Protein AF-A0A938QZR0-F1 (afdb_monomer)

Nearest PDB structures (foldseek):
  3hug-assembly6_F  TM=7.741E-01  e=1.069E-01  Mycobacterium tuberculosis H37Rv

Solvent-accessible surface area (backbone atoms only — not comparable to full-atom values): 10790 Å² total; per-residue (Å²): 113,70,68,62,52,54,53,47,63,74,46,40,64,44,52,76,72,62,75,48,56,73,71,55,47,56,54,48,53,56,45,43,76,75,30,70,68,63,37,53,54,48,53,55,51,49,53,52,51,52,57,58,68,69,48,87,74,83,80,78,56,72,68,54,56,56,51,50,55,52,53,51,52,53,52,52,60,67,67,51,76,76,81,74,82,80,66,77,80,75,71,63,67,60,68,82,69,44,50,68,56,50,52,52,50,49,54,52,47,60,64,65,60,76,55,77,86,71,86,66,81,60,52,66,56,56,51,50,55,49,48,68,65,49,69,46,60,84,76,66,74,68,89,75,93,77,74,78,87,70,64,62,61,67,65,56,67,77,44,52,74,69,57,48,53,54,52,54,62,63,67,76,106

Mean predicted aligned error: 18.63 Å

Secondary structure (DSSP, 8-state):
-HHHHHHHHHHHHHHHTT-S-HHHHHHHHHHHHH-HHHHHHHHHHHHHHHHHHTSPPPPPPHHHHHHHHHHHHHHHHHHSPPPP---GGG---THHHHHHHHHHHHHHHHHHT-------TTHHHHHHHHHHHHTTTTTT---SS------HHHHHHTS-HHHHHHHHHHHT-

Structure (mmCIF, N/CA/C/O backbone):
data_AF-A0A938QZR0-F1
#
_entry.id   AF-A0A938QZR0-F1
#
loop_
_atom_site.group_PDB
_atom_site.id
_atom_site.type_symbol
_atom_site.label_atom_id
_atom_site.label_alt_id
_atom_site.label_comp_id
_atom_site.label_asym_id
_atom_site.label_entity_id
_atom_site.label_seq_id
_atom_site.pdbx_PDB_ins_code
_atom_site.Cartn_x
_atom_site.Cartn_y
_atom_site.Cartn_z
_atom_site.occupancy
_atom_site.B_iso_or_equiv
_atom_site.auth_seq_id
_atom_site.auth_comp_id
_atom_site.auth_asym_id
_atom_site.auth_atom_id
_atom_site.pdbx_PDB_model_num
ATOM 1 N N . MET A 1 1 ? -19.306 -0.775 15.656 1.00 57.06 1 MET A N 1
ATOM 2 C CA . MET A 1 1 ? -18.808 0.593 15.362 1.00 57.06 1 MET A CA 1
ATOM 3 C C . MET A 1 1 ? -18.617 0.704 13.856 1.00 57.06 1 MET A C 1
ATOM 5 O O . MET A 1 1 ? -17.588 0.257 13.375 1.00 57.06 1 MET A O 1
ATOM 9 N N . LYS A 1 2 ? -19.605 1.230 13.120 1.00 72.94 2 LYS A N 1
ATOM 10 C CA . LYS A 1 2 ? -19.642 1.150 11.647 1.00 72.94 2 LYS A CA 1
ATOM 11 C C . LYS A 1 2 ? -18.469 1.865 10.957 1.00 72.94 2 LYS A C 1
ATOM 13 O O . LYS A 1 2 ? -17.851 1.284 10.078 1.00 72.94 2 LYS A O 1
ATOM 18 N N . TRP A 1 3 ? -18.076 3.049 11.431 1.00 70.88 3 TRP A N 1
ATOM 19 C CA . TRP A 1 3 ? -16.967 3.813 10.837 1.00 70.88 3 TRP A CA 1
ATOM 20 C C . TRP A 1 3 ? -15.594 3.121 10.938 1.00 70.88 3 TRP A C 1
ATOM 22 O O . TRP A 1 3 ? -14.767 3.262 10.044 1.00 70.88 3 TRP A O 1
ATOM 32 N N . ARG A 1 4 ? -15.335 2.346 12.007 1.00 73.31 4 ARG A N 1
ATOM 33 C CA . ARG A 1 4 ? -14.067 1.600 12.159 1.00 73.31 4 ARG A CA 1
ATOM 34 C C . ARG A 1 4 ? -13.973 0.451 11.162 1.00 73.31 4 ARG A C 1
ATOM 36 O O . ARG A 1 4 ? -12.889 0.208 10.654 1.00 73.31 4 ARG A O 1
ATOM 43 N N . CYS A 1 5 ? -15.102 -0.205 10.895 1.00 81.06 5 CYS A N 1
ATOM 44 C CA . CYS A 1 5 ? -15.211 -1.235 9.868 1.00 81.06 5 CYS A CA 1
ATOM 45 C C . CYS A 1 5 ? -14.998 -0.627 8.476 1.00 81.06 5 CYS A C 1
ATOM 47 O O . CYS A 1 5 ? -14.188 -1.141 7.722 1.00 81.06 5 CYS A O 1
ATOM 49 N N . ALA A 1 6 ? -15.626 0.516 8.175 1.00 78.00 6 ALA A N 1
ATOM 50 C CA . ALA A 1 6 ? -15.432 1.213 6.899 1.00 78.00 6 ALA A CA 1
ATOM 51 C C . ALA A 1 6 ? -13.969 1.640 6.680 1.00 78.00 6 ALA A C 1
ATOM 53 O O . ALA A 1 6 ? -13.415 1.462 5.597 1.00 78.00 6 ALA A O 1
ATOM 54 N N . LEU A 1 7 ? -13.314 2.149 7.732 1.00 77.88 7 LEU A N 1
ATOM 55 C CA . LEU A 1 7 ? -11.888 2.456 7.681 1.00 77.88 7 LEU A CA 1
ATOM 56 C C . LEU A 1 7 ? -11.074 1.182 7.422 1.00 77.88 7 LEU A C 1
ATOM 58 O O . LEU A 1 7 ? -10.256 1.165 6.515 1.00 77.88 7 LEU A O 1
ATOM 62 N N . PHE A 1 8 ? -11.319 0.109 8.176 1.00 86.56 8 PHE A N 1
ATOM 63 C CA . PHE A 1 8 ? -10.625 -1.165 7.988 1.00 86.56 8 PHE A CA 1
ATOM 64 C C . PHE A 1 8 ? -10.777 -1.703 6.557 1.00 86.56 8 PHE A C 1
ATOM 66 O O . PHE A 1 8 ? -9.773 -1.998 5.923 1.00 86.56 8 PHE A O 1
ATOM 73 N N . GLN A 1 9 ? -11.998 -1.741 6.017 1.00 84.81 9 GLN A N 1
ATOM 74 C CA . GLN A 1 9 ? -12.291 -2.217 4.659 1.00 84.81 9 GLN A CA 1
ATOM 75 C C . GLN A 1 9 ? -11.527 -1.443 3.583 1.00 84.81 9 GLN A C 1
ATOM 77 O O . GLN A 1 9 ? -10.984 -2.037 2.657 1.00 84.81 9 GLN A O 1
ATOM 82 N N . ARG A 1 10 ? -11.422 -0.116 3.722 1.00 84.62 10 ARG A N 1
ATOM 83 C CA . ARG A 1 10 ? -10.666 0.712 2.773 1.00 84.62 10 ARG A CA 1
ATOM 84 C C . ARG A 1 10 ? -9.171 0.381 2.752 1.00 84.62 10 ARG A C 1
ATOM 86 O O . ARG A 1 10 ? -8.539 0.507 1.709 1.00 84.62 10 ARG A O 1
ATOM 93 N N . TRP A 1 11 ? -8.615 -0.019 3.891 1.00 83.25 11 TRP A N 1
ATOM 94 C CA . TRP A 1 11 ? -7.184 -0.293 4.058 1.00 83.25 11 TRP A CA 1
ATOM 95 C C . TRP A 1 11 ? -6.844 -1.786 4.084 1.00 83.25 11 TRP A C 1
ATOM 97 O O . TRP A 1 11 ? -5.680 -2.152 4.242 1.00 83.25 11 TRP A O 1
ATOM 107 N N . LEU A 1 12 ? -7.846 -2.641 3.898 1.00 87.44 12 LEU A N 1
ATOM 108 C CA . LEU A 1 12 ? -7.706 -4.088 3.896 1.00 87.44 12 LEU A CA 1
ATOM 109 C C . LEU A 1 12 ? -6.710 -4.588 2.834 1.00 87.44 12 LEU A C 1
ATOM 111 O O . LEU A 1 12 ? -5.881 -5.417 3.200 1.00 87.44 12 LEU A O 1
ATOM 115 N N . PRO A 1 13 ? -6.673 -4.063 1.588 1.00 87.31 13 PRO A N 1
ATOM 116 C CA . PRO A 1 13 ? -5.667 -4.482 0.607 1.00 87.31 13 PRO A CA 1
ATOM 117 C C . PRO A 1 13 ? -4.228 -4.269 1.101 1.00 87.31 13 PRO A C 1
ATOM 119 O O . PRO A 1 13 ? -3.463 -5.220 1.193 1.00 87.31 13 PRO A O 1
ATOM 122 N N . ALA A 1 14 ? -3.900 -3.057 1.565 1.00 85.81 14 ALA A N 1
ATOM 123 C CA . ALA A 1 14 ? -2.565 -2.735 2.076 1.00 85.81 14 ALA A CA 1
ATOM 124 C C . ALA A 1 14 ? -2.179 -3.557 3.321 1.00 85.81 14 ALA A C 1
ATOM 126 O O . ALA A 1 14 ? -1.004 -3.843 3.548 1.00 85.81 14 ALA A O 1
ATOM 127 N N . TYR A 1 15 ? -3.161 -3.942 4.144 1.00 87.12 15 TYR A N 1
ATOM 128 C CA . TYR A 1 15 ? -2.938 -4.865 5.256 1.00 87.12 15 TYR A CA 1
ATOM 129 C C . TYR A 1 15 ? -2.603 -6.283 4.770 1.00 87.12 15 TYR A C 1
ATOM 131 O O . TYR A 1 15 ? -1.676 -6.895 5.298 1.00 87.12 15 TYR A O 1
ATOM 139 N N . LEU A 1 16 ? -3.320 -6.794 3.762 1.00 87.94 16 LEU A N 1
ATOM 140 C CA . LEU A 1 16 ? -3.083 -8.123 3.185 1.00 87.94 16 LEU A CA 1
ATOM 141 C C . LEU A 1 16 ? -1.739 -8.223 2.458 1.00 87.94 16 LEU A C 1
ATOM 143 O O . LEU A 1 16 ? -1.088 -9.265 2.529 1.00 87.94 16 LEU A O 1
ATOM 147 N N . ASP A 1 17 ? -1.315 -7.139 1.814 1.00 86.56 17 ASP A N 1
ATOM 148 C CA . ASP A 1 17 ? -0.027 -7.055 1.121 1.00 86.56 17 ASP A CA 1
ATOM 149 C C . ASP A 1 17 ? 1.155 -6.856 2.092 1.00 86.56 17 ASP A C 1
ATOM 151 O O . ASP A 1 17 ? 2.316 -6.982 1.708 1.00 86.56 17 ASP A O 1
ATOM 155 N N . GLY A 1 18 ? 0.880 -6.592 3.376 1.00 86.62 18 GLY A N 1
ATOM 156 C CA . GLY A 1 18 ? 1.901 -6.359 4.401 1.00 86.62 18 GLY A CA 1
ATOM 157 C C . GLY A 1 18 ? 2.540 -4.966 4.349 1.00 86.62 18 GLY A C 1
ATOM 158 O O . GLY A 1 18 ? 3.480 -4.702 5.095 1.00 86.62 18 GLY A O 1
ATOM 159 N N . GLU A 1 19 ? 2.010 -4.058 3.527 1.00 84.81 19 GLU A N 1
ATOM 160 C CA . GLU A 1 19 ? 2.533 -2.702 3.297 1.00 84.81 19 GLU A CA 1
ATOM 161 C C . GLU A 1 19 ? 2.064 -1.675 4.347 1.00 84.81 19 GLU A C 1
ATOM 163 O O . GLU A 1 19 ? 2.400 -0.492 4.295 1.00 84.81 19 GLU A O 1
ATOM 168 N N . SER A 1 20 ? 1.278 -2.100 5.337 1.00 79.94 20 SER A N 1
ATOM 169 C CA . SER A 1 20 ? 0.814 -1.221 6.412 1.00 79.94 20 SER A CA 1
ATOM 170 C C . SER A 1 20 ? 1.890 -0.986 7.481 1.00 79.94 20 SER A C 1
ATOM 172 O O . SER A 1 20 ? 2.477 -1.941 7.991 1.00 79.94 20 SER A O 1
ATOM 174 N N . ALA A 1 21 ? 2.067 0.268 7.914 1.00 77.19 21 ALA A N 1
ATOM 175 C CA . ALA A 1 21 ? 2.991 0.616 8.998 1.00 77.19 21 ALA A CA 1
ATOM 176 C C . ALA A 1 21 ? 2.681 -0.146 10.315 1.00 77.19 21 ALA A C 1
ATOM 178 O O . ALA A 1 21 ? 1.508 -0.413 10.604 1.00 77.19 21 ALA A O 1
ATOM 179 N N . PRO A 1 22 ? 3.683 -0.424 11.179 1.00 73.69 22 PRO A N 1
ATOM 180 C CA . PRO A 1 22 ? 3.515 -1.260 12.380 1.00 73.69 22 PRO A CA 1
ATOM 181 C C . PRO A 1 22 ? 2.415 -0.796 13.347 1.00 73.69 22 PRO A C 1
ATOM 183 O O . PRO A 1 22 ? 1.755 -1.605 14.000 1.00 73.69 22 PRO A O 1
ATOM 186 N N . PHE A 1 23 ? 2.188 0.517 13.441 1.00 70.06 23 PHE A N 1
ATOM 187 C CA . PHE A 1 23 ? 1.087 1.080 14.224 1.00 70.06 23 PHE A CA 1
ATOM 188 C C . PHE A 1 23 ? -0.286 0.626 13.701 1.00 70.06 23 PHE A C 1
ATOM 190 O O . PHE A 1 23 ? -1.153 0.213 14.477 1.00 70.06 23 PHE A O 1
ATOM 197 N N . TRP A 1 24 ? -0.476 0.677 12.381 1.00 70.00 24 TRP A N 1
ATOM 198 C CA . TRP A 1 24 ? -1.727 0.297 11.733 1.00 70.00 24 TRP A CA 1
ATOM 199 C C . TRP A 1 24 ? -1.973 -1.205 11.815 1.00 70.00 24 TRP A C 1
ATOM 201 O O . TRP A 1 24 ? -3.102 -1.593 12.108 1.00 70.00 24 TRP A O 1
ATOM 211 N N . GLN A 1 25 ? -0.927 -2.029 11.702 1.00 81.56 25 GLN A N 1
ATOM 212 C CA . GLN A 1 25 ? -1.023 -3.479 11.912 1.00 81.56 25 GLN A CA 1
ATOM 213 C C . GLN A 1 25 ? -1.636 -3.815 13.276 1.00 81.56 25 GLN A C 1
ATOM 215 O O . GLN A 1 25 ? -2.674 -4.471 13.340 1.00 81.56 25 GLN A O 1
ATOM 220 N N . ARG A 1 26 ? -1.094 -3.261 14.371 1.00 81.38 26 ARG A N 1
ATOM 221 C CA . ARG A 1 26 ? -1.634 -3.490 15.727 1.00 81.38 26 ARG A CA 1
ATOM 222 C C . ARG A 1 26 ? -3.088 -3.040 15.858 1.00 81.38 26 ARG A C 1
ATOM 224 O O . ARG A 1 26 ? -3.895 -3.658 16.553 1.00 81.38 26 ARG A O 1
ATOM 231 N N . ARG A 1 27 ? -3.440 -1.925 15.215 1.00 80.25 27 ARG A N 1
ATOM 232 C CA . ARG A 1 27 ? -4.792 -1.360 15.281 1.00 80.25 27 ARG A CA 1
ATOM 233 C C . ARG A 1 27 ? -5.804 -2.185 14.487 1.00 80.25 27 ARG A C 1
ATOM 235 O O . ARG A 1 27 ? -6.955 -2.298 14.919 1.00 80.25 27 ARG A O 1
ATOM 242 N N . PHE A 1 28 ? -5.372 -2.770 13.377 1.00 86.69 28 PHE A N 1
ATOM 243 C CA . PHE A 1 28 ? -6.128 -3.726 12.579 1.00 86.69 28 PHE A CA 1
ATOM 244 C C . PHE A 1 28 ? -6.300 -5.057 13.307 1.00 86.69 28 PHE A C 1
ATOM 246 O O . PHE A 1 28 ? -7.436 -5.497 13.460 1.00 86.69 28 PHE A O 1
ATOM 253 N N . GLU A 1 29 ? -5.247 -5.619 13.898 1.00 89.62 29 GLU A N 1
ATOM 254 C CA . GLU A 1 29 ? -5.327 -6.826 14.738 1.00 89.62 29 GLU A CA 1
ATOM 255 C C . GLU A 1 29 ? -6.303 -6.649 15.912 1.00 89.62 29 GLU A C 1
ATOM 257 O O . GLU A 1 29 ? -7.180 -7.485 16.159 1.00 89.62 29 GLU A O 1
ATOM 262 N N . ALA A 1 30 ? -6.228 -5.508 16.605 1.00 87.50 30 ALA A N 1
ATOM 263 C CA . ALA A 1 30 ? -7.158 -5.177 17.680 1.00 87.50 30 ALA A CA 1
ATOM 264 C C . ALA A 1 30 ? -8.610 -5.051 17.182 1.00 87.50 30 ALA A C 1
ATOM 266 O O . ALA A 1 30 ? -9.552 -5.407 17.894 1.00 87.50 30 ALA A O 1
ATOM 267 N N . HIS A 1 31 ? -8.818 -4.532 15.967 1.00 88.88 31 HIS A N 1
ATOM 268 C CA . HIS A 1 31 ? -10.147 -4.456 15.366 1.00 88.88 31 HIS A CA 1
ATOM 269 C C . HIS A 1 31 ? -10.683 -5.837 14.982 1.00 88.88 31 HIS A C 1
ATOM 271 O O . HIS A 1 31 ? -11.826 -6.141 15.320 1.00 88.88 31 HIS A O 1
ATOM 277 N N . LEU A 1 32 ? -9.854 -6.678 14.364 1.00 91.94 32 LEU A N 1
ATOM 278 C CA . LEU A 1 32 ? -10.186 -8.051 13.986 1.00 91.94 32 LEU A CA 1
ATOM 279 C C . LEU A 1 32 ? -10.531 -8.904 15.211 1.00 91.94 32 LEU A C 1
ATOM 281 O O . LEU A 1 32 ? -11.501 -9.657 15.200 1.00 91.94 32 LEU A O 1
ATOM 285 N N . THR A 1 33 ? -9.837 -8.708 16.330 1.00 92.75 33 THR A N 1
ATOM 286 C CA . THR A 1 33 ? -10.187 -9.368 17.600 1.00 92.75 33 THR A CA 1
ATOM 287 C C . THR A 1 33 ? -11.605 -8.986 18.057 1.00 92.75 33 THR A C 1
ATOM 289 O O . THR A 1 33 ? -12.358 -9.822 18.553 1.00 92.75 33 THR A O 1
ATOM 292 N N . ALA A 1 34 ? -12.006 -7.728 17.850 1.00 88.88 34 ALA A N 1
ATOM 293 C CA . ALA A 1 34 ? -13.269 -7.178 18.338 1.00 88.88 34 ALA A CA 1
ATOM 294 C C . ALA A 1 34 ? -14.456 -7.289 17.356 1.00 88.88 34 ALA A C 1
ATOM 296 O O . ALA A 1 34 ? -15.599 -7.126 17.782 1.00 88.88 34 ALA A O 1
ATOM 297 N N . CYS A 1 35 ? -14.224 -7.518 16.060 1.00 92.12 35 CYS A N 1
ATOM 298 C CA . CYS A 1 35 ? -15.260 -7.499 15.024 1.00 92.12 35 CYS A CA 1
ATOM 299 C C . CYS A 1 35 ? -15.267 -8.798 14.213 1.00 92.12 35 CYS A C 1
ATOM 301 O O . CYS A 1 35 ? -14.305 -9.101 13.515 1.00 92.12 35 CYS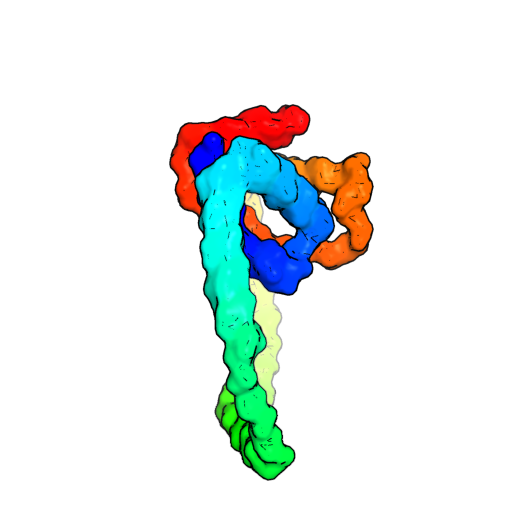 A O 1
ATOM 303 N N . ALA A 1 36 ? -16.363 -9.559 14.304 1.00 92.94 36 ALA A N 1
ATOM 304 C CA . ALA A 1 36 ? -16.518 -10.815 13.573 1.00 92.94 36 ALA A CA 1
ATOM 305 C C . ALA A 1 36 ? -16.702 -10.611 12.063 1.00 92.94 36 ALA A C 1
ATOM 307 O O . ALA A 1 36 ? -16.088 -11.338 11.290 1.00 92.94 36 ALA A O 1
ATOM 308 N N . ASP A 1 37 ? -17.472 -9.598 11.662 1.00 91.19 37 ASP A N 1
ATOM 309 C CA . ASP A 1 37 ? -17.759 -9.319 10.249 1.00 91.19 37 ASP A CA 1
ATOM 310 C C . ASP A 1 37 ? -16.473 -9.005 9.467 1.00 91.19 37 ASP A C 1
ATOM 312 O O . ASP A 1 37 ? -16.200 -9.620 8.441 1.00 91.19 37 ASP A O 1
ATOM 316 N N . CYS A 1 38 ? -15.620 -8.120 10.001 1.00 91.62 38 CYS A N 1
ATOM 317 C CA . CYS A 1 38 ? -14.351 -7.770 9.356 1.00 91.62 38 CYS A CA 1
ATOM 318 C C . CYS A 1 38 ? -13.337 -8.923 9.348 1.00 91.62 38 CYS A C 1
ATOM 320 O O . CYS A 1 38 ? -12.498 -8.973 8.451 1.00 91.62 38 CYS A O 1
ATOM 322 N N . ARG A 1 39 ? -13.390 -9.853 10.316 1.00 93.75 39 ARG A N 1
ATOM 323 C CA . ARG A 1 39 ? -12.572 -11.077 10.240 1.00 93.75 39 ARG A CA 1
ATOM 324 C C . ARG A 1 39 ? -13.004 -11.964 9.091 1.00 93.75 39 ARG A C 1
ATOM 326 O O . ARG A 1 39 ? -12.149 -12.377 8.322 1.00 93.75 39 ARG A O 1
ATOM 333 N N . LEU A 1 40 ? -14.306 -12.212 8.970 1.00 94.50 40 LEU A N 1
ATOM 334 C CA . LEU A 1 40 ? -14.848 -13.060 7.915 1.00 94.50 40 LEU A CA 1
ATOM 335 C C . LEU A 1 40 ? -14.479 -12.513 6.530 1.00 94.50 40 LEU A C 1
ATOM 337 O O . LEU A 1 40 ? -13.951 -13.245 5.705 1.00 94.50 40 LEU A O 1
ATOM 341 N N . GLU A 1 41 ? -14.635 -11.206 6.321 1.00 92.12 41 GLU A N 1
ATOM 342 C CA . GLU A 1 41 ? -14.242 -10.542 5.071 1.00 92.12 41 GLU A CA 1
ATOM 343 C C . GLU A 1 41 ? -12.730 -10.642 4.790 1.00 92.12 41 GLU A C 1
ATOM 345 O O . GLU A 1 41 ? -12.310 -10.884 3.658 1.00 92.12 41 GLU A O 1
ATOM 350 N N . THR A 1 42 ? -11.895 -10.505 5.825 1.00 94.44 42 THR A N 1
ATOM 351 C CA . THR A 1 42 ? -10.435 -10.655 5.698 1.00 94.44 42 THR A CA 1
ATOM 352 C C . THR A 1 42 ? -10.057 -12.085 5.313 1.00 94.44 42 THR A C 1
ATOM 354 O O . THR A 1 42 ? -9.233 -12.281 4.422 1.00 94.44 42 THR A O 1
ATOM 357 N N . GLU A 1 43 ? -10.665 -13.084 5.953 1.00 94.69 43 GLU A N 1
ATOM 358 C CA . GLU A 1 43 ? -10.442 -14.504 5.664 1.00 94.69 43 GLU A CA 1
ATOM 359 C C . GLU A 1 43 ? -10.893 -14.865 4.239 1.00 94.69 43 GLU A C 1
ATOM 361 O O . GLU A 1 43 ? -10.185 -15.582 3.530 1.00 94.69 43 GLU A O 1
ATOM 366 N N . GLU A 1 44 ? -12.034 -14.340 3.783 1.00 94.56 44 GLU A N 1
ATOM 367 C CA . GLU A 1 44 ? -12.528 -14.527 2.414 1.00 94.56 44 GLU A CA 1
ATOM 368 C C . GLU A 1 44 ? -11.553 -13.964 1.373 1.00 94.56 44 GLU A C 1
ATOM 370 O O . GLU A 1 44 ? -11.200 -14.657 0.414 1.00 94.56 44 GLU A O 1
ATOM 375 N N . LEU A 1 45 ? -11.057 -12.739 1.573 1.00 93.31 45 LEU A N 1
ATOM 376 C CA . LEU A 1 45 ? -10.081 -12.133 0.665 1.00 93.31 45 LEU A CA 1
ATOM 377 C C . LEU A 1 45 ? -8.732 -12.858 0.693 1.00 93.31 45 LEU A C 1
ATOM 379 O O . LEU A 1 45 ? -8.152 -13.091 -0.368 1.00 93.31 45 LEU A O 1
ATOM 383 N N . GLN A 1 46 ? -8.255 -13.279 1.868 1.00 93.75 46 GLN A N 1
ATOM 384 C CA . GLN A 1 46 ? -7.039 -14.091 1.981 1.00 93.75 46 GLN A CA 1
ATOM 385 C C . GLN A 1 46 ? -7.153 -15.383 1.172 1.00 93.75 46 GLN A C 1
ATOM 387 O O . GLN A 1 46 ? -6.238 -15.725 0.428 1.00 93.75 46 GLN A O 1
ATOM 392 N N . GLN A 1 47 ? -8.295 -16.071 1.239 1.00 94.25 47 GLN A N 1
ATOM 393 C CA . GLN A 1 47 ? -8.519 -17.276 0.439 1.00 94.25 47 GLN A CA 1
ATOM 394 C C . GLN A 1 47 ? -8.476 -17.002 -1.067 1.00 94.25 47 GLN A C 1
ATOM 396 O O . GLN A 1 47 ? -7.972 -17.834 -1.822 1.00 94.25 47 GLN A O 1
ATOM 401 N N . VAL A 1 48 ? -9.000 -15.862 -1.526 1.00 93.12 48 VAL A N 1
ATOM 402 C CA . VAL A 1 48 ? -8.916 -15.468 -2.941 1.00 93.12 48 VAL A CA 1
ATOM 403 C C . VAL A 1 48 ? -7.461 -15.236 -3.348 1.00 93.12 48 VAL A C 1
ATOM 405 O O . VAL A 1 48 ? -7.022 -15.784 -4.359 1.00 93.12 48 VAL A O 1
ATOM 408 N N . VAL A 1 49 ? -6.700 -14.486 -2.547 1.00 91.31 49 VAL A N 1
ATOM 409 C CA . VAL A 1 49 ? -5.279 -14.205 -2.805 1.00 91.31 49 VAL A CA 1
ATOM 410 C C . VAL A 1 49 ? -4.460 -15.494 -2.855 1.00 91.31 49 VAL A C 1
ATOM 412 O O . VAL A 1 49 ? -3.696 -15.694 -3.798 1.00 91.31 49 VAL A O 1
ATOM 415 N N . GLU A 1 50 ? -4.654 -16.404 -1.902 1.00 91.62 50 GLU A N 1
ATOM 416 C CA . GLU A 1 50 ? -3.946 -17.688 -1.875 1.00 91.62 50 GLU A CA 1
ATOM 417 C C . GLU A 1 50 ? -4.279 -18.561 -3.092 1.00 91.62 50 GLU A C 1
ATOM 419 O O . GLU A 1 50 ? -3.391 -19.181 -3.673 1.00 91.62 50 GLU A O 1
ATOM 424 N N . ARG A 1 51 ? -5.536 -18.562 -3.558 1.00 92.94 51 ARG A N 1
ATOM 425 C CA . ARG A 1 51 ? -5.911 -19.270 -4.796 1.00 92.94 51 ARG A CA 1
ATOM 426 C C . ARG A 1 51 ? -5.227 -18.691 -6.030 1.00 92.94 51 ARG A C 1
ATOM 428 O O . ARG A 1 51 ? -4.837 -19.456 -6.907 1.00 92.94 51 ARG A O 1
ATOM 435 N N . ILE A 1 52 ? -5.085 -17.367 -6.102 1.00 91.50 52 ILE A N 1
ATOM 436 C CA . ILE A 1 52 ? -4.379 -16.703 -7.204 1.00 91.50 52 ILE A CA 1
ATOM 437 C C . ILE A 1 52 ? -2.887 -17.052 -7.152 1.00 91.50 52 ILE A C 1
ATOM 439 O O . ILE A 1 52 ? -2.327 -17.455 -8.167 1.00 91.50 52 ILE A O 1
ATOM 443 N N . LYS A 1 53 ? -2.259 -16.973 -5.971 1.00 89.19 53 LYS A N 1
ATOM 444 C CA . LYS A 1 53 ? -0.838 -17.308 -5.771 1.00 89.19 53 LYS A CA 1
ATOM 445 C C . LYS A 1 53 ? -0.517 -18.777 -6.046 1.00 89.19 53 LYS A C 1
ATOM 447 O O . LYS A 1 53 ? 0.575 -19.085 -6.509 1.00 89.19 53 LYS A O 1
ATOM 452 N N . ALA A 1 54 ? -1.455 -19.682 -5.772 1.00 91.44 54 ALA A N 1
ATOM 453 C CA . ALA A 1 54 ? -1.299 -21.106 -6.050 1.00 91.44 54 ALA A CA 1
ATOM 454 C C . ALA A 1 54 ? -1.311 -21.436 -7.553 1.00 91.44 54 ALA A C 1
ATOM 456 O O . ALA A 1 54 ? -0.925 -22.541 -7.940 1.00 91.44 54 ALA A O 1
ATOM 457 N N . HIS A 1 55 ? -1.759 -20.511 -8.406 1.00 90.69 55 HIS A N 1
ATOM 458 C CA . HIS A 1 55 ? -1.728 -20.716 -9.843 1.00 90.69 55 HIS A CA 1
ATOM 459 C C . HIS A 1 55 ? -0.296 -20.523 -10.365 1.00 90.69 55 HIS A C 1
ATOM 461 O O . HIS A 1 55 ? 0.292 -19.469 -10.132 1.00 90.69 55 HIS A O 1
ATOM 467 N N . PRO A 1 56 ? 0.283 -21.487 -11.106 1.00 84.88 56 PRO A N 1
ATOM 468 C CA . PRO A 1 56 ? 1.593 -21.291 -11.711 1.00 84.88 56 PRO A CA 1
ATOM 469 C C . PRO A 1 56 ? 1.515 -20.136 -12.715 1.00 84.88 56 PRO A C 1
ATOM 471 O O . PRO A 1 56 ? 0.700 -20.170 -13.644 1.00 84.88 56 PRO A O 1
ATOM 474 N N . LEU A 1 57 ? 2.344 -19.111 -12.519 1.00 84.94 57 LEU A N 1
ATOM 475 C CA . LEU A 1 57 ? 2.574 -18.084 -13.527 1.00 84.94 57 LEU A CA 1
ATOM 476 C C . LEU A 1 57 ? 3.712 -18.561 -14.437 1.00 84.94 57 LEU A C 1
ATOM 478 O O . LEU A 1 57 ? 4.786 -18.888 -13.928 1.00 84.94 57 LEU A O 1
ATOM 482 N N . PRO A 1 58 ? 3.501 -18.648 -15.760 1.00 85.94 58 PRO A N 1
ATOM 483 C CA . PRO A 1 58 ? 4.592 -18.934 -16.676 1.00 85.94 58 PRO A CA 1
ATOM 484 C C . PRO A 1 58 ? 5.598 -17.779 -16.630 1.00 85.94 58 PRO A C 1
ATOM 486 O O . PRO A 1 58 ? 5.236 -16.632 -16.894 1.00 85.94 58 PRO A O 1
ATOM 489 N N . GLU A 1 59 ? 6.851 -18.086 -16.295 1.00 86.94 59 GLU A N 1
ATOM 490 C CA . GLU A 1 59 ? 7.941 -17.113 -16.356 1.00 86.94 59 GLU A CA 1
ATOM 491 C C . GLU A 1 59 ? 8.170 -16.724 -17.828 1.00 86.94 59 GLU A C 1
ATOM 493 O O . GLU A 1 59 ? 8.338 -17.618 -18.669 1.00 86.94 59 GLU A O 1
ATOM 498 N N . PRO A 1 60 ? 8.160 -15.427 -18.178 1.00 90.06 60 PRO A N 1
ATOM 499 C CA . PRO A 1 60 ? 8.424 -15.005 -19.545 1.00 90.06 60 PRO A CA 1
ATOM 500 C C . PRO A 1 60 ? 9.845 -15.382 -19.979 1.00 90.06 60 PRO A C 1
ATOM 502 O O . PRO A 1 6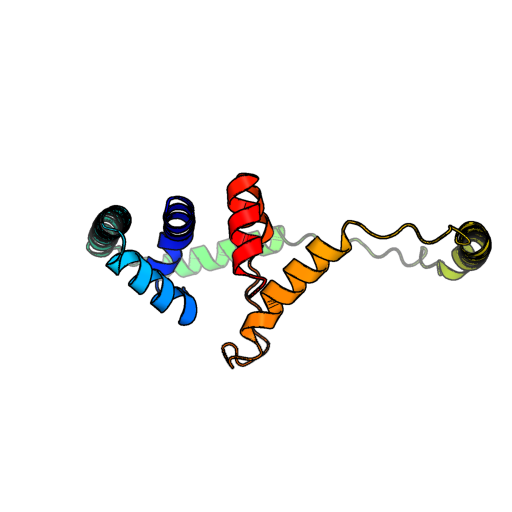0 ? 10.795 -15.291 -19.201 1.00 90.06 60 PRO A O 1
ATOM 505 N N . GLU A 1 61 ? 10.016 -15.760 -21.247 1.00 92.31 61 GLU A N 1
ATOM 506 C CA . GLU A 1 61 ? 11.347 -16.027 -21.800 1.00 92.31 61 GLU A CA 1
ATOM 507 C C . GLU A 1 61 ? 12.225 -14.757 -21.797 1.00 92.31 61 GLU A C 1
ATOM 509 O O . GLU A 1 61 ? 11.705 -13.653 -21.975 1.00 92.31 61 GLU A O 1
ATOM 514 N N . PRO A 1 62 ? 13.565 -14.865 -21.695 1.00 91.69 62 PRO A N 1
ATOM 515 C CA . PRO A 1 62 ? 14.456 -13.698 -21.694 1.00 91.69 62 PRO A CA 1
ATOM 516 C C . PRO A 1 62 ? 14.252 -12.742 -22.883 1.00 91.69 62 PRO A C 1
ATOM 518 O O . PRO A 1 62 ? 14.310 -11.524 -22.720 1.00 91.69 62 PRO A O 1
ATOM 521 N N . ALA A 1 63 ? 13.932 -13.279 -24.066 1.00 92.75 63 ALA A N 1
ATOM 522 C CA . ALA A 1 63 ? 13.671 -12.489 -25.271 1.00 92.75 63 ALA A CA 1
ATOM 523 C C . ALA A 1 63 ? 12.447 -11.561 -25.135 1.00 92.75 63 ALA A C 1
ATOM 525 O O . ALA A 1 63 ? 12.420 -10.479 -25.726 1.00 92.75 63 ALA A O 1
ATOM 526 N N . PHE A 1 64 ? 11.447 -11.952 -24.336 1.00 93.94 64 PHE A N 1
ATOM 527 C CA . PHE A 1 64 ? 10.297 -11.102 -24.032 1.00 93.94 64 PHE A CA 1
ATOM 528 C C . PHE A 1 64 ? 10.733 -9.853 -23.259 1.00 93.94 64 PHE A C 1
ATOM 530 O O . PHE A 1 64 ? 10.337 -8.745 -23.616 1.00 93.94 64 PHE A O 1
ATOM 537 N N . TRP A 1 65 ? 11.597 -10.008 -22.252 1.00 93.81 65 TRP A N 1
ATOM 538 C CA . TRP A 1 65 ? 12.081 -8.892 -21.435 1.00 93.81 65 TRP A CA 1
ATOM 539 C C . TRP A 1 65 ? 12.935 -7.900 -22.233 1.00 93.81 65 TRP A C 1
ATOM 541 O O . TRP A 1 65 ? 12.815 -6.684 -22.057 1.00 93.81 65 TRP A O 1
ATOM 551 N N . GLU A 1 66 ? 13.754 -8.392 -23.162 1.00 93.44 66 GLU A N 1
ATOM 552 C CA . GLU A 1 66 ? 14.521 -7.540 -24.078 1.00 93.44 66 GLU A CA 1
ATOM 553 C C . GLU A 1 66 ? 13.607 -6.735 -25.011 1.00 93.44 66 GLU A C 1
ATOM 555 O O . GLU A 1 66 ? 13.813 -5.536 -25.215 1.00 93.44 66 GLU A O 1
ATOM 560 N N . ALA A 1 67 ? 12.570 -7.372 -25.563 1.00 94.38 67 ALA A N 1
ATOM 561 C CA . ALA A 1 67 ? 11.606 -6.695 -26.422 1.00 94.38 67 ALA A CA 1
ATOM 562 C C . ALA A 1 67 ? 10.787 -5.654 -25.645 1.00 94.38 67 ALA A C 1
ATOM 564 O O . ALA A 1 67 ? 10.699 -4.505 -26.079 1.00 94.38 67 ALA A O 1
ATOM 565 N N . PHE A 1 68 ? 10.270 -6.032 -24.474 1.00 94.69 68 PHE A N 1
ATOM 566 C CA . PHE A 1 68 ? 9.492 -5.162 -23.596 1.00 94.69 68 PHE A CA 1
ATOM 567 C C . PHE A 1 68 ? 10.289 -3.932 -23.155 1.00 94.69 68 PHE A C 1
ATOM 569 O O . PHE A 1 68 ? 9.811 -2.809 -23.284 1.00 94.69 68 PHE A O 1
ATOM 576 N N . SER A 1 69 ? 11.524 -4.120 -22.678 1.00 93.19 69 SER A N 1
ATOM 577 C CA . SER A 1 69 ? 12.359 -3.002 -22.224 1.00 93.19 69 SER A CA 1
ATOM 578 C C . SER A 1 69 ? 12.694 -2.036 -23.360 1.00 93.19 69 SER A C 1
ATOM 580 O O . SER A 1 69 ? 12.692 -0.824 -23.150 1.00 93.19 69 SER A O 1
ATOM 582 N N . ARG A 1 70 ? 12.944 -2.535 -24.575 1.00 94.06 70 ARG A N 1
ATOM 583 C CA . ARG A 1 70 ? 13.167 -1.686 -25.751 1.0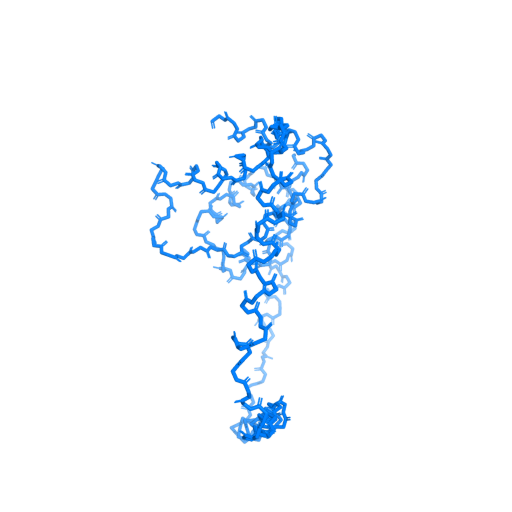0 94.06 70 ARG A CA 1
ATOM 584 C C . ARG A 1 70 ? 11.927 -0.866 -26.100 1.00 94.06 70 ARG A C 1
ATOM 586 O O . ARG A 1 70 ? 12.044 0.337 -26.311 1.00 94.06 70 ARG A O 1
ATOM 593 N N . GLU A 1 71 ? 10.765 -1.507 -26.168 1.00 93.81 71 GLU A N 1
ATOM 594 C CA . GLU A 1 71 ? 9.506 -0.844 -26.522 1.00 93.81 71 GLU A CA 1
ATOM 595 C C . GLU A 1 71 ? 9.107 0.198 -25.472 1.00 93.81 71 GLU A C 1
ATOM 597 O O . GLU A 1 71 ? 8.793 1.334 -25.817 1.00 93.81 71 GLU A O 1
ATOM 602 N N . LEU A 1 72 ? 9.265 -0.132 -24.187 1.00 94.69 72 LEU A N 1
ATOM 603 C CA . LEU A 1 72 ? 9.045 0.797 -23.082 1.00 94.69 72 LEU A CA 1
ATOM 604 C C . LEU A 1 72 ? 9.930 2.049 -23.191 1.00 94.69 72 LEU A C 1
ATOM 606 O O . LEU A 1 72 ? 9.437 3.160 -23.019 1.00 94.69 72 LEU A O 1
ATOM 610 N N . HIS A 1 73 ? 11.224 1.897 -23.495 1.00 93.12 73 HIS A N 1
ATOM 611 C CA . HIS A 1 73 ? 12.122 3.047 -23.658 1.00 93.12 73 HIS A CA 1
ATOM 612 C C . HIS A 1 73 ? 11.730 3.943 -24.836 1.00 93.12 73 HIS A C 1
ATOM 614 O O . HIS A 1 73 ? 11.844 5.163 -24.723 1.00 93.12 73 HIS A O 1
ATOM 620 N N . LEU A 1 74 ? 11.275 3.363 -25.950 1.00 92.31 74 LEU A N 1
ATOM 621 C CA . LEU A 1 74 ? 10.803 4.133 -27.103 1.00 92.31 74 LEU A CA 1
ATOM 622 C C . LEU A 1 74 ? 9.544 4.932 -26.751 1.00 92.31 74 LEU A C 1
ATOM 624 O O . LEU A 1 74 ? 9.474 6.124 -27.045 1.00 92.31 74 LEU A O 1
ATOM 628 N N . GLU A 1 75 ? 8.595 4.306 -26.057 1.00 91.81 75 GLU A N 1
ATOM 629 C CA . GLU A 1 75 ? 7.351 4.965 -25.664 1.00 91.81 75 GLU A CA 1
ATOM 630 C C . GLU A 1 75 ? 7.598 6.078 -24.636 1.00 91.81 75 GLU A C 1
ATOM 632 O O . GLU A 1 75 ? 7.068 7.181 -24.772 1.00 91.81 75 GLU A O 1
ATOM 637 N N . LEU A 1 76 ? 8.477 5.847 -23.651 1.00 91.50 76 LEU A N 1
ATOM 638 C CA . LEU A 1 76 ? 8.887 6.886 -22.702 1.00 91.50 76 LEU A CA 1
ATOM 639 C C . LEU A 1 76 ? 9.601 8.046 -23.403 1.00 91.50 76 LEU A C 1
ATOM 641 O O . LEU A 1 76 ? 9.346 9.200 -23.066 1.00 91.50 76 LEU A O 1
ATOM 645 N N . ALA A 1 77 ? 10.467 7.770 -24.382 1.00 88.00 77 ALA A N 1
ATOM 646 C CA . ALA A 1 77 ? 11.160 8.812 -25.135 1.00 88.00 77 ALA A CA 1
ATOM 647 C C . ALA A 1 77 ? 10.187 9.702 -25.925 1.00 88.00 77 ALA A C 1
ATOM 649 O O . ALA A 1 77 ? 10.411 10.906 -26.024 1.00 88.00 77 ALA A O 1
ATOM 650 N N . HIS A 1 78 ? 9.092 9.138 -26.442 1.00 85.56 78 HIS A N 1
ATOM 651 C CA . HIS A 1 78 ? 8.037 9.904 -27.110 1.00 85.56 78 HIS A CA 1
ATOM 652 C C . HIS A 1 78 ? 7.091 10.617 -26.134 1.00 85.56 78 HIS A C 1
ATOM 654 O O . HIS A 1 78 ? 6.555 11.676 -26.461 1.00 85.56 78 HIS A O 1
ATOM 660 N N . ALA A 1 79 ? 6.879 10.057 -24.941 1.00 84.56 79 ALA A N 1
ATOM 661 C CA . ALA A 1 79 ? 6.004 10.629 -23.922 1.00 84.56 79 ALA A CA 1
ATOM 662 C C . ALA A 1 79 ? 6.629 11.818 -23.177 1.00 84.56 79 ALA A C 1
ATOM 664 O O . ALA A 1 79 ? 5.894 12.608 -22.582 1.00 84.56 79 ALA A O 1
ATOM 665 N N . VAL A 1 80 ? 7.959 11.972 -23.196 1.00 78.19 80 VAL A N 1
ATOM 666 C CA . VAL A 1 80 ? 8.621 13.165 -22.656 1.00 78.19 80 VAL A CA 1
ATOM 667 C C . VAL A 1 80 ? 8.430 14.316 -23.651 1.00 78.19 80 VAL A C 1
ATOM 669 O O . VAL A 1 80 ? 9.036 14.298 -24.722 1.00 78.19 80 VAL A O 1
ATOM 672 N N . PRO A 1 81 ? 7.613 15.341 -23.334 1.00 68.44 81 PRO A N 1
ATOM 673 C CA . PRO A 1 81 ? 7.469 16.487 -24.216 1.00 68.44 81 PRO A CA 1
ATOM 674 C C . PRO A 1 81 ? 8.825 17.177 -24.372 1.00 68.44 81 PRO A C 1
ATOM 676 O O . PRO A 1 81 ? 9.487 17.488 -23.376 1.00 68.44 81 PRO A O 1
ATOM 679 N N . GLU A 1 82 ? 9.236 17.434 -25.616 1.00 71.88 82 GLU A N 1
ATOM 680 C CA . GLU A 1 82 ? 10.469 18.175 -25.861 1.00 71.88 82 GLU A CA 1
ATOM 681 C C . GLU A 1 82 ? 10.428 19.532 -25.137 1.00 71.88 82 GLU A C 1
ATOM 683 O O . GLU A 1 82 ? 9.394 20.218 -25.144 1.00 71.88 82 GLU A O 1
ATOM 688 N N . PRO A 1 83 ? 11.539 19.957 -24.505 1.00 67.19 83 PRO A N 1
ATOM 689 C CA . PRO A 1 83 ? 11.598 21.255 -23.860 1.00 67.19 83 PRO A CA 1
ATOM 690 C C . PRO A 1 83 ? 11.323 22.342 -24.902 1.00 67.19 83 PRO A C 1
ATOM 692 O O . PRO A 1 83 ? 12.060 22.487 -25.877 1.00 67.19 83 PRO A O 1
ATOM 695 N N . ALA A 1 84 ? 10.260 23.120 -24.677 1.00 73.25 84 ALA A N 1
ATOM 696 C CA . ALA A 1 84 ? 9.838 24.174 -25.592 1.00 73.25 84 ALA A CA 1
ATOM 697 C C . ALA A 1 84 ? 11.028 25.074 -25.997 1.00 73.25 84 ALA A C 1
ATOM 699 O O . ALA A 1 84 ? 11.826 25.466 -25.131 1.00 73.25 84 ALA A O 1
ATOM 700 N N . PRO A 1 85 ? 11.159 25.436 -27.291 1.00 68.38 85 PRO A N 1
ATOM 701 C CA . PRO A 1 85 ? 12.303 26.187 -27.785 1.00 68.38 85 PRO A CA 1
ATOM 702 C C . PRO A 1 85 ? 12.411 27.524 -27.049 1.00 68.38 85 PRO A C 1
ATOM 704 O O . PRO A 1 85 ? 11.547 28.401 -27.146 1.00 68.38 85 PRO A O 1
ATOM 707 N N . ARG A 1 86 ? 13.499 27.690 -26.291 1.00 62.50 86 ARG A N 1
ATOM 708 C CA . ARG A 1 86 ? 13.767 28.901 -25.511 1.00 62.50 86 ARG A CA 1
ATOM 709 C C . ARG A 1 86 ? 14.089 30.054 -26.464 1.00 62.50 86 ARG A C 1
ATOM 711 O O . ARG A 1 86 ? 15.232 30.195 -26.884 1.00 62.50 86 ARG A O 1
ATOM 718 N N . ARG A 1 87 ? 13.101 30.898 -26.791 1.00 69.44 87 ARG A N 1
ATOM 719 C CA . ARG A 1 87 ? 13.307 32.135 -27.573 1.00 69.44 87 ARG A CA 1
ATOM 720 C C . ARG A 1 87 ? 14.162 33.131 -26.765 1.00 69.44 87 ARG A C 1
ATOM 722 O O . ARG A 1 87 ? 13.663 33.682 -25.784 1.00 69.44 87 ARG A O 1
ATOM 729 N N . PRO A 1 88 ? 15.421 33.409 -27.155 1.00 61.62 88 PRO A N 1
ATOM 730 C CA . PR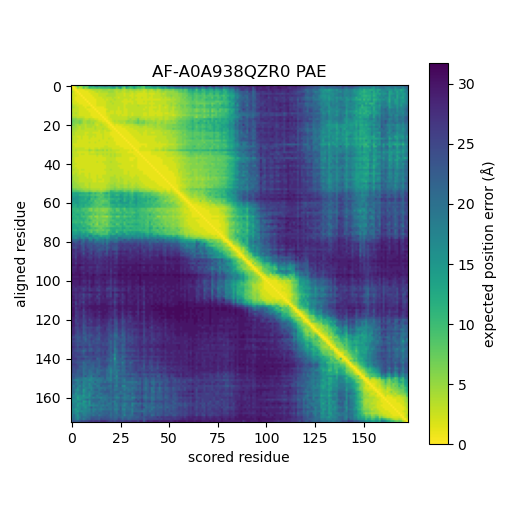O A 1 88 ? 16.351 34.199 -26.339 1.00 61.62 88 PRO A CA 1
ATOM 731 C C . PRO A 1 88 ? 16.018 35.701 -26.295 1.00 61.62 88 PRO A C 1
ATOM 733 O O . PRO A 1 88 ? 16.444 36.390 -25.375 1.00 61.62 88 PRO A O 1
ATOM 736 N N . TRP A 1 89 ? 15.222 36.200 -27.246 1.00 63.75 89 TRP A N 1
ATOM 737 C CA . TRP A 1 89 ? 14.824 37.610 -27.354 1.00 63.75 89 TRP A CA 1
ATOM 738 C C . TRP A 1 89 ? 13.746 38.013 -26.328 1.00 63.75 89 TRP A C 1
ATOM 740 O O . TRP A 1 89 ? 13.771 39.126 -25.817 1.00 63.75 89 TRP A O 1
ATOM 750 N N . LEU A 1 90 ? 12.855 37.114 -25.905 1.00 60.97 90 LEU A N 1
ATOM 751 C CA . LEU A 1 90 ? 11.796 37.445 -24.931 1.00 60.97 90 LEU A CA 1
ATOM 752 C C . LEU A 1 90 ? 12.276 37.504 -23.468 1.00 60.97 90 LEU A C 1
ATOM 754 O O . LEU A 1 90 ? 11.463 37.596 -22.552 1.00 60.97 90 LEU A O 1
ATOM 758 N N . ARG A 1 91 ? 13.593 37.516 -23.226 1.00 58.28 91 ARG A N 1
ATOM 759 C CA . ARG A 1 91 ? 14.185 37.779 -21.906 1.00 58.28 91 ARG A CA 1
ATOM 760 C C . ARG A 1 91 ? 14.198 39.278 -21.596 1.00 58.28 91 ARG A C 1
ATOM 762 O O . ARG A 1 91 ? 15.242 39.846 -21.292 1.00 58.28 91 ARG A O 1
ATOM 769 N N . VAL A 1 92 ? 13.042 39.932 -21.669 1.00 63.31 92 VAL A N 1
ATOM 770 C CA . VAL A 1 92 ? 12.885 41.228 -21.003 1.00 63.31 92 VAL A CA 1
ATOM 771 C C . VAL A 1 92 ? 12.695 40.907 -19.520 1.00 63.31 92 VAL A C 1
ATOM 773 O O . VAL A 1 92 ? 11.750 40.188 -19.190 1.00 63.31 92 VAL A O 1
ATOM 776 N N . PRO A 1 93 ? 13.589 41.342 -18.613 1.00 61.72 93 PRO A N 1
ATOM 777 C CA . PRO A 1 93 ? 13.432 41.053 -17.196 1.00 61.72 93 PRO A CA 1
ATOM 778 C C . PRO A 1 93 ? 12.118 41.677 -16.723 1.00 61.72 93 PRO A C 1
ATOM 780 O O . PRO A 1 93 ? 11.975 42.898 -16.685 1.00 61.72 93 PRO A O 1
ATOM 783 N N . TYR A 1 94 ? 11.151 40.826 -16.370 1.00 60.84 94 TYR A N 1
ATOM 784 C CA . TYR A 1 94 ? 9.790 41.207 -15.968 1.00 60.84 94 TYR A CA 1
ATOM 785 C C . TYR A 1 94 ? 9.771 42.212 -14.798 1.00 60.84 94 TYR A C 1
ATOM 787 O O . TYR A 1 94 ? 8.803 42.945 -14.610 1.00 60.84 94 TYR A O 1
ATOM 795 N N . TYR A 1 95 ? 10.876 42.307 -14.051 1.00 59.34 95 TYR A N 1
ATOM 796 C CA . TYR A 1 95 ? 11.119 43.297 -13.001 1.00 59.34 95 TYR A CA 1
ATOM 797 C C . TYR A 1 95 ? 11.077 44.755 -13.491 1.00 59.34 95 TYR A C 1
ATOM 799 O O . TYR A 1 95 ? 10.770 45.636 -12.695 1.00 59.34 95 TYR A O 1
ATOM 807 N N . LEU A 1 96 ? 11.313 45.019 -14.783 1.00 60.84 96 LEU A N 1
ATOM 808 C CA . LEU A 1 96 ? 11.208 46.368 -15.356 1.00 60.84 96 LEU A CA 1
ATOM 809 C C . LEU A 1 96 ? 9.757 46.820 -15.597 1.00 60.84 96 LEU A C 1
ATOM 811 O O . LEU A 1 96 ? 9.518 48.014 -15.743 1.00 60.84 96 LEU A O 1
ATOM 815 N N . LEU A 1 97 ? 8.786 45.899 -15.604 1.00 57.94 97 LEU A N 1
ATOM 816 C CA . LEU A 1 97 ? 7.360 46.213 -15.785 1.00 57.94 97 LEU A CA 1
ATOM 817 C C . LEU A 1 97 ? 6.513 45.896 -14.540 1.00 57.94 97 LEU A C 1
ATOM 819 O O . LEU A 1 97 ? 5.503 46.554 -1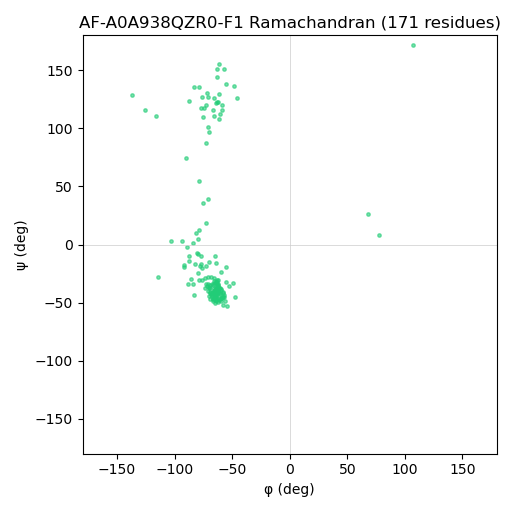4.305 1.00 57.94 97 LEU A O 1
ATOM 823 N N . GLY A 1 98 ? 6.921 44.925 -13.717 1.00 59.38 98 GLY A N 1
ATOM 824 C CA . GLY A 1 98 ? 6.161 44.485 -12.542 1.00 59.38 98 GLY A CA 1
ATOM 825 C C . GLY A 1 98 ? 6.405 45.298 -11.268 1.00 59.38 98 GLY A C 1
ATOM 826 O O . GLY A 1 98 ? 5.490 45.438 -10.462 1.00 59.38 98 GLY A O 1
ATOM 827 N N . ALA A 1 99 ? 7.603 45.868 -11.084 1.00 68.75 99 ALA A N 1
ATOM 828 C CA . ALA A 1 99 ? 7.971 46.582 -9.857 1.00 68.75 99 ALA A CA 1
ATOM 829 C C . ALA A 1 99 ? 7.057 47.779 -9.504 1.00 68.75 99 ALA A C 1
ATOM 831 O O . ALA A 1 99 ? 6.642 47.866 -8.346 1.00 68.75 99 ALA A O 1
ATOM 832 N N . PRO A 1 100 ? 6.676 48.674 -10.442 1.00 75.25 100 PRO A N 1
ATOM 833 C CA . PRO A 1 100 ? 5.806 49.798 -10.096 1.00 75.25 100 PRO A CA 1
ATOM 834 C C . PRO A 1 100 ? 4.364 49.353 -9.814 1.00 75.25 100 PRO A C 1
ATOM 836 O O . PRO A 1 100 ? 3.728 49.879 -8.905 1.00 75.25 100 PRO A O 1
ATOM 839 N N . VAL A 1 101 ? 3.857 48.345 -10.532 1.00 79.31 101 VAL A N 1
ATOM 840 C CA . VAL A 1 101 ? 2.492 47.824 -10.334 1.00 79.31 101 VAL A CA 1
ATOM 841 C C . VAL A 1 101 ? 2.375 47.097 -8.995 1.00 79.31 101 VAL A C 1
ATOM 843 O O . VAL A 1 101 ? 1.406 47.301 -8.268 1.00 79.31 101 VAL A O 1
ATOM 846 N N . LEU A 1 102 ? 3.386 46.303 -8.628 1.00 79.88 102 LEU A N 1
ATOM 847 C CA . LEU A 1 102 ? 3.430 45.607 -7.345 1.00 79.88 102 LEU A CA 1
ATOM 848 C C . LEU A 1 102 ? 3.523 46.595 -6.174 1.00 79.88 102 LEU A C 1
ATOM 850 O O . LEU A 1 102 ? 2.841 46.414 -5.172 1.00 79.88 102 LEU A O 1
ATOM 854 N N . ALA A 1 103 ? 4.313 47.666 -6.311 1.00 83.56 103 ALA A N 1
ATOM 855 C CA . ALA A 1 103 ? 4.417 48.708 -5.290 1.00 83.56 103 ALA A CA 1
ATOM 856 C C . ALA A 1 103 ? 3.081 49.439 -5.073 1.00 83.56 103 ALA A C 1
ATOM 858 O O .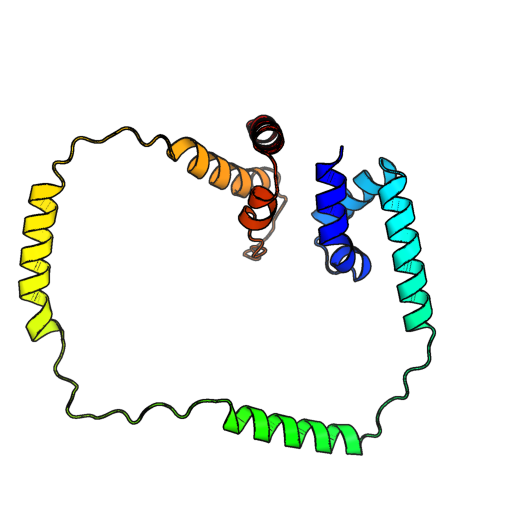 ALA A 1 103 ? 2.677 49.655 -3.931 1.00 83.56 103 ALA A O 1
ATOM 859 N N . VAL A 1 104 ? 2.359 49.761 -6.153 1.00 87.06 104 VAL A N 1
ATOM 860 C CA . VAL A 1 104 ? 1.026 50.382 -6.073 1.00 87.06 104 VAL A CA 1
ATOM 861 C C . VAL A 1 104 ? -0.001 49.424 -5.464 1.00 87.06 104 VAL A C 1
ATOM 863 O O . VAL A 1 104 ? -0.760 49.835 -4.590 1.00 87.06 104 VAL A O 1
ATOM 866 N N . LEU A 1 105 ? 0.001 48.144 -5.854 1.00 85.88 105 LEU A N 1
ATOM 867 C CA . LEU A 1 105 ? -0.888 47.133 -5.274 1.00 85.88 105 LEU A CA 1
ATOM 868 C C . LEU A 1 105 ? -0.598 46.886 -3.791 1.00 85.88 105 LEU A C 1
ATOM 870 O O . LEU A 1 105 ? -1.542 46.759 -3.023 1.00 85.88 105 LEU A O 1
ATOM 874 N N . LEU A 1 106 ? 0.669 46.860 -3.369 1.00 85.00 106 LEU A N 1
ATOM 875 C CA . LEU A 1 106 ? 1.042 46.703 -1.960 1.00 85.00 106 LEU A CA 1
ATOM 876 C C . LEU A 1 106 ? 0.632 47.916 -1.123 1.00 85.00 106 LEU A C 1
ATOM 878 O O . LEU A 1 106 ? 0.111 47.736 -0.027 1.00 85.00 106 LEU A O 1
ATOM 882 N N . LEU A 1 107 ? 0.815 49.137 -1.636 1.00 84.69 107 LEU A N 1
ATOM 883 C CA . LEU A 1 107 ? 0.368 50.358 -0.957 1.00 84.69 107 LEU A CA 1
ATOM 884 C C . LEU A 1 107 ? -1.160 50.411 -0.837 1.00 84.69 107 LEU A C 1
ATOM 886 O O . LEU A 1 107 ? -1.683 50.733 0.228 1.00 84.69 107 LEU A O 1
ATOM 890 N N . TRP A 1 108 ? -1.874 50.043 -1.901 1.00 83.62 108 TRP A N 1
ATOM 891 C CA . TRP A 1 108 ? -3.333 49.949 -1.913 1.00 83.62 108 TRP A CA 1
ATOM 892 C C . TRP A 1 108 ? -3.838 48.854 -0.960 1.00 83.62 108 TRP A C 1
ATOM 894 O O . TRP A 1 108 ? -4.701 49.098 -0.121 1.00 83.62 108 TRP A O 1
ATOM 904 N N . PHE A 1 109 ? -3.245 47.661 -1.010 1.00 81.75 109 PHE A N 1
ATOM 905 C CA . PHE A 1 109 ? -3.610 46.539 -0.149 1.00 81.75 109 PHE A CA 1
ATOM 906 C C . PHE A 1 109 ? -3.308 46.828 1.324 1.00 81.75 109 PHE A C 1
ATOM 908 O O . PHE A 1 109 ? -4.155 46.561 2.166 1.00 81.75 109 PHE A O 1
ATOM 915 N N . ALA A 1 110 ? -2.171 47.453 1.648 1.00 81.19 110 ALA A N 1
ATOM 916 C CA . ALA A 1 110 ? -1.855 47.891 3.009 1.00 81.19 110 ALA A CA 1
ATOM 917 C C . ALA A 1 110 ? -2.857 48.933 3.534 1.00 81.19 110 ALA A C 1
ATOM 919 O O . ALA A 1 110 ? -3.210 48.907 4.712 1.00 81.19 110 ALA A O 1
ATOM 920 N N . SER A 1 111 ? -3.363 49.817 2.665 1.00 77.19 111 SER A N 1
ATOM 921 C CA . SER A 1 111 ? -4.405 50.781 3.036 1.00 77.19 111 SER A CA 1
ATOM 922 C C . SER A 1 111 ? -5.750 50.091 3.293 1.00 77.19 111 SER A C 1
ATOM 924 O O . SER A 1 111 ? -6.436 50.432 4.256 1.00 77.19 111 SER A O 1
ATOM 926 N N . HIS A 1 112 ? -6.116 49.100 2.476 1.00 69.12 112 HIS A N 1
ATOM 927 C CA . HIS A 1 112 ? -7.377 48.362 2.593 1.00 69.12 112 HIS A CA 1
ATOM 928 C C . HIS A 1 112 ? -7.351 47.228 3.634 1.00 69.12 112 HIS A C 1
ATOM 930 O O . HIS A 1 112 ? -8.410 46.806 4.088 1.00 69.12 112 HIS A O 1
ATOM 936 N N . LEU A 1 113 ? -6.168 46.780 4.069 1.00 66.31 113 LEU A N 1
ATOM 937 C CA . LEU A 1 113 ? -5.955 45.785 5.128 1.00 66.31 113 LEU A CA 1
ATOM 938 C C . LEU A 1 113 ? -6.074 46.337 6.551 1.00 66.31 113 LEU A C 1
ATOM 940 O O . LEU A 1 113 ? -5.942 45.574 7.506 1.00 66.31 113 LEU A O 1
ATOM 944 N N . THR A 1 114 ? -6.451 47.604 6.730 1.00 60.47 114 THR A N 1
ATOM 945 C CA . THR A 1 114 ? -7.057 48.067 7.996 1.00 60.47 114 THR A CA 1
ATOM 946 C C . THR A 1 114 ? -8.485 47.514 8.177 1.00 60.47 114 THR A C 1
ATOM 948 O O . THR A 1 114 ? -9.402 48.175 8.662 1.00 60.47 114 THR A O 1
ATOM 951 N N . LEU A 1 115 ? -8.676 46.253 7.786 1.00 55.19 115 LEU A N 1
ATOM 952 C CA . LEU A 1 115 ? -9.832 45.428 8.063 1.00 55.19 115 LEU A CA 1
ATOM 953 C C . LEU A 1 115 ? -9.742 45.001 9.527 1.00 55.19 115 LEU A C 1
ATOM 955 O O . LEU A 1 115 ? -8.800 44.335 9.954 1.00 55.19 115 LEU A O 1
ATOM 959 N N . LYS A 1 116 ? -10.738 45.432 10.301 1.00 51.16 116 LYS A N 1
ATOM 960 C CA . LYS A 1 116 ? -10.972 45.002 11.682 1.00 51.16 116 LYS A CA 1
ATOM 961 C C . LYS A 1 116 ? -10.851 43.473 11.747 1.00 51.16 116 LYS A C 1
ATOM 963 O O . LYS A 1 116 ? -11.546 42.812 10.974 1.00 51.16 116 LYS A O 1
ATOM 968 N N . PRO A 1 117 ? -10.013 42.905 12.630 1.00 50.59 117 PRO A N 1
ATOM 969 C CA . PRO A 1 117 ? -9.855 41.461 12.716 1.00 50.59 117 PRO A CA 1
ATOM 970 C C . PRO A 1 117 ? -11.199 40.836 13.098 1.00 50.59 117 PRO A C 1
ATOM 972 O O . PRO A 1 117 ? -11.679 40.982 14.221 1.00 50.59 117 PRO A O 1
ATOM 975 N N . THR A 1 118 ? -11.836 40.166 12.142 1.00 49.72 118 THR A N 1
ATOM 976 C CA . THR A 1 118 ? -12.960 39.273 12.410 1.00 49.72 118 THR A CA 1
ATOM 977 C C . THR A 1 118 ? -12.421 38.013 13.087 1.00 49.72 118 THR A C 1
ATOM 979 O O . THR A 1 118 ? -11.462 37.428 12.575 1.00 49.72 118 THR A O 1
ATOM 982 N N . PRO A 1 119 ? -13.002 37.568 14.214 1.00 47.75 119 PRO A N 1
ATOM 983 C CA . PRO A 1 119 ? -12.574 36.345 14.876 1.00 47.75 119 PRO A CA 1
ATOM 984 C C . PRO A 1 119 ? -12.816 35.140 13.957 1.00 47.75 119 PRO A C 1
ATOM 986 O O . PRO A 1 119 ? -13.927 34.890 13.492 1.00 47.75 119 PRO A O 1
ATOM 989 N N . VAL A 1 120 ? -11.738 34.413 13.678 1.00 51.88 120 VAL A N 1
ATOM 990 C CA . VAL A 1 120 ? -11.681 33.256 12.782 1.00 51.88 120 VAL A CA 1
ATOM 991 C C . VAL A 1 120 ? -12.404 32.065 13.429 1.00 51.88 120 VAL A C 1
ATOM 993 O O . VAL A 1 120 ? -11.835 31.367 14.263 1.00 51.88 120 VAL A O 1
ATOM 996 N N . GLN A 1 121 ? -13.648 31.786 13.023 1.00 50.31 121 GLN A N 1
ATOM 997 C CA . GLN A 1 121 ? -14.391 30.568 13.411 1.00 50.31 121 GLN A CA 1
ATOM 998 C C . GLN A 1 121 ? -13.746 29.265 12.890 1.00 50.31 121 GLN A C 1
ATOM 1000 O O . GLN A 1 121 ? -13.993 28.194 13.435 1.00 50.31 121 GLN A O 1
ATOM 1005 N N . ASN A 1 122 ? -12.835 29.354 11.917 1.00 48.69 122 ASN A N 1
ATOM 1006 C CA . ASN A 1 122 ? -12.114 28.208 11.345 1.00 48.69 122 ASN A CA 1
ATOM 1007 C C . ASN A 1 122 ? -10.803 27.864 12.077 1.00 48.69 122 ASN A C 1
ATOM 1009 O O . ASN A 1 122 ? -10.155 26.873 11.744 1.00 48.69 122 ASN A O 1
ATOM 1013 N N . ALA A 1 123 ? -10.418 28.638 13.098 1.00 50.44 123 ALA A N 1
ATOM 1014 C CA . ALA A 1 123 ? -9.217 28.367 13.886 1.00 50.44 123 ALA A CA 1
ATOM 1015 C C . ALA A 1 123 ? -9.356 27.063 14.687 1.00 50.44 123 ALA A C 1
ATOM 1017 O O . ALA A 1 123 ? -8.373 26.367 14.901 1.00 50.44 123 ALA A O 1
ATOM 1018 N N . ALA A 1 124 ? -10.581 26.684 15.066 1.00 49.28 124 ALA A N 1
ATOM 1019 C CA . ALA A 1 124 ? -10.839 25.437 15.781 1.00 49.28 124 ALA A CA 1
ATOM 1020 C C . ALA A 1 124 ? -10.666 24.184 14.904 1.00 49.28 124 ALA A C 1
ATOM 1022 O O . ALA A 1 124 ? -10.330 23.130 15.435 1.00 49.28 124 ALA A O 1
ATOM 1023 N N . VAL A 1 125 ? -10.876 24.291 13.587 1.00 47.31 125 VAL A N 1
ATOM 1024 C CA . VAL A 1 125 ? -10.717 23.167 12.647 1.00 47.31 125 VAL A CA 1
ATOM 1025 C C . VAL A 1 125 ? -9.251 23.013 12.253 1.00 47.31 125 VAL A C 1
ATOM 1027 O O . VAL A 1 125 ? -8.736 21.904 12.312 1.00 47.31 125 VAL A O 1
ATOM 1030 N N . ALA A 1 126 ? -8.558 24.123 11.972 1.00 46.34 126 ALA A N 1
ATOM 1031 C CA . ALA A 1 126 ? -7.124 24.123 11.683 1.00 46.34 126 ALA A CA 1
ATOM 1032 C C . ALA A 1 126 ? -6.278 23.690 12.896 1.00 46.34 126 ALA A C 1
ATOM 1034 O O . ALA A 1 126 ? -5.361 22.887 12.751 1.00 46.34 126 ALA A O 1
ATOM 1035 N N . ALA A 1 127 ? -6.627 24.149 14.105 1.00 46.84 127 ALA A N 1
ATOM 1036 C CA . ALA A 1 127 ? -5.959 23.715 15.331 1.00 46.84 127 ALA A CA 1
ATOM 1037 C C . ALA A 1 127 ? -6.233 22.237 15.652 1.00 46.84 127 ALA A C 1
ATOM 1039 O O . ALA A 1 127 ? -5.343 21.559 16.148 1.00 46.84 127 ALA A O 1
ATOM 1040 N N . ALA A 1 128 ? -7.428 21.716 15.338 1.00 46.94 128 ALA A N 1
ATOM 1041 C CA . ALA A 1 128 ? -7.749 20.300 15.526 1.00 46.94 128 ALA A CA 1
ATOM 1042 C C . ALA A 1 128 ? -7.022 19.387 14.525 1.00 46.94 128 ALA A C 1
ATOM 1044 O O . ALA A 1 128 ? -6.640 18.281 14.895 1.00 46.94 128 ALA A O 1
ATOM 1045 N N . THR A 1 129 ? -6.802 19.838 13.284 1.00 49.50 129 THR A N 1
ATOM 1046 C CA . THR A 1 129 ? -5.981 19.109 12.303 1.00 49.50 129 THR A CA 1
ATOM 1047 C C . THR A 1 129 ? -4.501 19.115 12.667 1.00 49.50 129 THR A C 1
ATOM 1049 O O . THR A 1 129 ? -3.851 18.090 12.507 1.00 49.50 129 THR A O 1
ATOM 1052 N N . ASP A 1 130 ? -3.989 20.213 13.227 1.00 39.19 130 ASP A N 1
ATOM 1053 C CA . ASP A 1 130 ? -2.609 20.282 13.720 1.00 39.19 130 ASP A CA 1
ATOM 1054 C C . ASP A 1 130 ? -2.426 19.367 14.945 1.00 39.19 130 ASP A C 1
ATOM 1056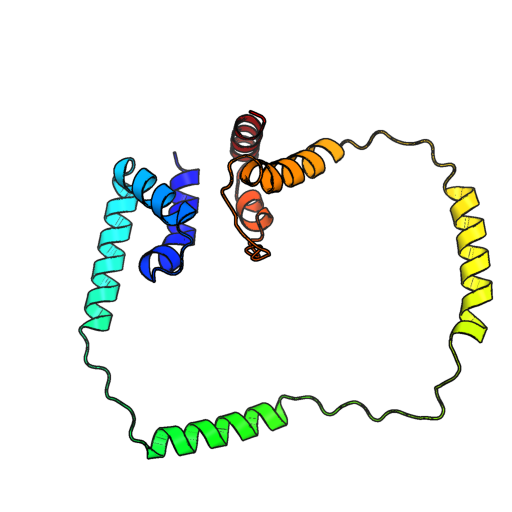 O O . ASP A 1 130 ? -1.514 18.547 14.996 1.00 39.19 130 ASP A O 1
ATOM 1060 N N . GLN A 1 131 ? -3.366 19.390 15.897 1.00 49.66 131 GLN A 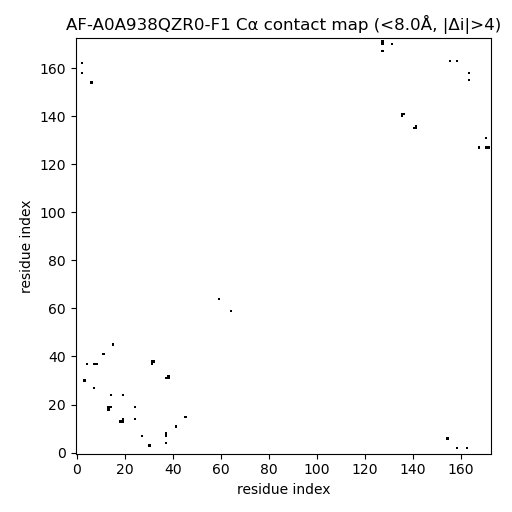N 1
ATOM 1061 C CA . GLN A 1 131 ? -3.339 18.497 17.065 1.00 49.66 131 GLN A CA 1
ATOM 1062 C C . GLN A 1 131 ? -3.438 17.009 16.695 1.00 49.66 131 GLN A C 1
ATOM 1064 O O . GLN A 1 131 ? -2.815 16.175 17.343 1.00 49.66 131 GLN A O 1
ATOM 1069 N N . LEU A 1 132 ? -4.178 16.669 15.637 1.00 49.84 132 LEU A N 1
ATOM 1070 C CA . LEU A 1 132 ? -4.268 15.313 15.084 1.00 49.84 132 LEU A CA 1
ATOM 1071 C C . LEU A 1 132 ? -2.938 14.798 14.519 1.00 49.84 132 LEU A C 1
ATOM 1073 O O . LEU A 1 132 ? -2.680 13.596 14.568 1.00 49.84 132 LEU A O 1
ATOM 1077 N N . VAL A 1 133 ? -2.119 15.698 13.975 1.00 47.00 133 VAL A N 1
ATOM 1078 C CA . VAL A 1 133 ? -0.798 15.385 13.418 1.00 47.00 133 VAL A CA 1
ATOM 1079 C C . VAL A 1 133 ? 0.265 15.353 14.528 1.00 47.00 133 VAL A C 1
ATOM 1081 O O . VAL A 1 133 ? 1.146 14.496 14.492 1.00 47.00 133 VAL A O 1
ATOM 1084 N N . TYR A 1 134 ? 0.146 16.195 15.563 1.00 42.84 134 TYR A N 1
ATOM 1085 C CA . TYR A 1 134 ? 1.130 16.296 16.653 1.00 42.84 134 TYR A CA 1
ATOM 1086 C C . TYR A 1 134 ? 0.877 15.404 17.881 1.00 42.84 134 TYR A C 1
ATOM 1088 O O . TYR A 1 134 ? 1.830 15.097 18.591 1.00 42.84 134 TYR A O 1
ATOM 1096 N N . ALA A 1 135 ? -0.337 14.890 18.113 1.00 47.59 135 ALA A N 1
ATOM 1097 C CA . ALA A 1 135 ? -0.603 13.956 19.221 1.00 47.59 135 ALA A CA 1
ATOM 1098 C C . ALA A 1 135 ? 0.127 12.600 19.085 1.00 47.59 135 ALA A C 1
ATOM 1100 O O . ALA A 1 135 ? 0.158 11.816 20.026 1.00 47.59 135 ALA A O 1
ATOM 1101 N N . GLY A 1 136 ? 0.737 12.310 17.929 1.00 44.28 136 GLY A N 1
ATOM 1102 C CA . GLY A 1 136 ? 1.631 11.160 17.753 1.00 44.28 136 GLY A CA 1
ATOM 1103 C C . GLY A 1 136 ? 3.100 11.427 18.111 1.00 44.28 136 GLY A C 1
ATOM 1104 O O . GLY A 1 136 ? 3.895 10.491 18.136 1.00 44.28 136 GLY A O 1
ATOM 1105 N N . MET A 1 137 ? 3.490 12.682 18.346 1.00 41.44 137 MET A N 1
ATOM 1106 C CA . MET A 1 137 ? 4.894 13.078 18.502 1.00 41.44 137 MET A CA 1
ATOM 1107 C C . MET A 1 137 ? 5.377 12.959 19.959 1.00 41.44 137 MET A C 1
ATOM 1109 O O . MET A 1 137 ? 6.511 12.542 20.189 1.00 41.44 137 MET A O 1
ATOM 1113 N N . ASP A 1 138 ? 4.499 13.215 20.933 1.00 43.50 138 ASP A N 1
ATOM 1114 C CA . ASP A 1 138 ? 4.831 13.186 22.368 1.00 43.50 138 ASP A CA 1
ATOM 1115 C C . ASP A 1 138 ? 4.920 11.760 22.955 1.00 43.50 138 ASP A C 1
ATOM 1117 O O . ASP A 1 138 ? 5.593 11.539 23.962 1.00 43.50 138 ASP A O 1
ATOM 1121 N N . ASP A 1 139 ? 4.336 10.769 22.272 1.00 48.78 139 ASP A N 1
ATOM 1122 C CA . ASP A 1 139 ? 4.367 9.348 22.655 1.00 48.78 139 ASP A CA 1
ATOM 1123 C C . ASP A 1 139 ? 5.519 8.557 21.990 1.00 48.78 139 ASP A C 1
ATOM 1125 O O . ASP A 1 139 ? 5.623 7.337 22.148 1.00 48.78 139 ASP A O 1
ATOM 1129 N N . GLY A 1 140 ? 6.388 9.221 21.213 1.00 44.75 140 GLY A N 1
ATOM 1130 C CA . GLY A 1 140 ? 7.515 8.580 20.518 1.00 44.75 140 GLY A CA 1
ATOM 1131 C C . GLY A 1 140 ? 7.110 7.623 19.384 1.00 44.75 140 GLY A C 1
ATOM 1132 O O . GLY A 1 140 ? 7.850 6.687 19.078 1.00 44.75 140 GLY A O 1
ATOM 1133 N N . LEU A 1 141 ? 5.940 7.829 18.764 1.00 43.16 141 LEU A N 1
ATOM 1134 C CA . LEU A 1 141 ? 5.334 6.908 17.787 1.00 43.16 141 LEU A CA 1
ATOM 1135 C C . LEU A 1 141 ? 5.898 7.021 16.358 1.00 43.16 141 LEU A C 1
ATOM 1137 O O . LEU A 1 141 ? 5.581 6.174 15.523 1.00 43.16 141 LEU A O 1
ATOM 1141 N N . TRP A 1 142 ? 6.753 8.011 16.085 1.00 48.22 142 TRP A N 1
ATOM 1142 C CA . TRP A 1 142 ? 7.392 8.230 14.783 1.00 48.22 142 TRP A CA 1
ATOM 1143 C C . TRP A 1 142 ? 8.874 8.574 14.975 1.00 48.22 142 TRP A C 1
ATOM 1145 O O . TRP A 1 142 ? 9.210 9.470 15.748 1.00 48.22 142 TRP A O 1
ATOM 1155 N N . GLN A 1 143 ? 9.766 7.872 14.274 1.00 39.53 143 GLN A N 1
ATOM 1156 C CA . GLN A 1 143 ? 11.182 8.234 14.175 1.00 39.53 143 GLN A CA 1
ATOM 1157 C C . GLN A 1 143 ? 11.498 8.574 12.715 1.00 39.53 143 GLN A C 1
ATOM 1159 O O . GLN A 1 143 ? 11.521 7.681 11.876 1.00 39.53 143 GLN A O 1
ATOM 1164 N N . GLY A 1 144 ? 11.761 9.852 12.428 1.00 49.22 144 GLY A N 1
ATOM 1165 C CA . GLY A 1 144 ? 12.273 10.314 11.130 1.00 49.22 144 GLY A CA 1
ATOM 1166 C C . GLY A 1 144 ? 11.275 11.061 10.235 1.00 49.22 144 GLY A C 1
ATOM 1167 O O . GLY A 1 144 ? 10.085 11.140 10.521 1.00 49.22 144 GLY A O 1
ATOM 1168 N N . GLU A 1 145 ? 11.805 11.627 9.146 1.00 43.50 145 GLU A N 1
ATOM 1169 C CA . GLU A 1 145 ? 11.136 12.497 8.155 1.00 43.50 145 GLU A CA 1
ATOM 1170 C C . GLU A 1 145 ? 10.157 11.763 7.216 1.00 43.50 145 GLU A C 1
ATOM 1172 O O . GLU A 1 145 ? 9.802 12.267 6.151 1.00 43.50 145 GLU A O 1
ATOM 1177 N N . GLU A 1 146 ? 9.702 10.568 7.582 1.00 46.09 146 GLU A N 1
ATOM 1178 C CA . GLU A 1 146 ? 8.796 9.774 6.756 1.00 46.09 146 GLU A CA 1
ATOM 1179 C C . GLU A 1 146 ? 7.347 10.120 7.117 1.00 46.09 146 GLU A C 1
ATOM 1181 O O . GLU A 1 146 ? 6.648 9.405 7.830 1.00 46.09 146 GLU A O 1
ATOM 1186 N N . PHE A 1 147 ? 6.913 11.295 6.660 1.00 45.06 147 PHE A N 1
ATOM 1187 C CA . PHE A 1 147 ? 5.512 11.701 6.690 1.00 45.06 147 PHE A CA 1
ATOM 1188 C C . PHE A 1 147 ? 4.720 10.800 5.731 1.00 45.06 147 PHE A C 1
ATOM 1190 O O . PHE A 1 147 ? 4.939 10.876 4.518 1.00 45.06 147 PHE A O 1
ATOM 1197 N N . PRO A 1 148 ? 3.768 9.975 6.202 1.00 46.22 148 PRO A N 1
ATOM 1198 C CA . PRO A 1 148 ? 2.903 9.268 5.282 1.00 46.22 148 PRO A CA 1
ATOM 1199 C C . PRO A 1 148 ? 1.951 10.305 4.666 1.00 46.22 148 PRO A C 1
ATOM 1201 O O . PRO A 1 148 ? 1.312 11.085 5.370 1.00 46.22 148 PRO A O 1
ATOM 1204 N N . SER A 1 149 ? 1.879 10.350 3.339 1.00 42.22 149 SER A N 1
ATOM 1205 C CA . SER A 1 149 ? 1.115 11.328 2.549 1.00 42.22 149 SER A CA 1
ATOM 1206 C C . SER A 1 149 ? -0.401 11.071 2.554 1.00 42.22 149 SER A C 1
ATOM 1208 O O . SER A 1 149 ? -1.081 11.249 1.543 1.00 42.22 149 SER A O 1
ATOM 1210 N N . TRP A 1 150 ? -0.961 10.607 3.673 1.00 54.59 150 TRP A N 1
ATOM 1211 C CA . TRP A 1 150 ? -2.385 10.302 3.754 1.00 54.59 150 TRP A CA 1
ATOM 1212 C C . TRP A 1 150 ? -3.194 11.599 3.774 1.00 54.59 150 TRP A C 1
ATOM 1214 O O . TRP A 1 150 ? -3.087 12.428 4.677 1.00 54.59 150 TRP A O 1
ATOM 1224 N N . ASP A 1 151 ? -4.055 11.747 2.772 1.00 49.97 151 ASP A N 1
ATOM 1225 C CA . ASP A 1 151 ? -5.087 12.770 2.757 1.00 49.97 151 ASP A CA 1
ATOM 1226 C C . ASP A 1 151 ? -6.191 12.388 3.752 1.00 49.97 151 ASP A C 1
ATOM 1228 O O . ASP A 1 151 ? -7.183 11.732 3.423 1.00 49.97 151 ASP A O 1
ATOM 1232 N N . VAL A 1 152 ? -5.994 12.788 5.010 1.00 53.81 152 VAL A N 1
ATOM 1233 C CA . VAL A 1 152 ? -6.980 12.668 6.097 1.00 53.81 152 VAL A CA 1
ATOM 1234 C C . VAL A 1 152 ? -8.341 13.206 5.664 1.00 53.81 152 VAL A C 1
ATOM 1236 O O . VAL A 1 152 ? -9.382 12.702 6.089 1.00 53.81 152 VAL A O 1
ATOM 1239 N N . ASN A 1 153 ? -8.334 14.228 4.804 1.00 49.97 153 ASN A N 1
ATOM 1240 C CA . ASN A 1 153 ? -9.537 14.916 4.374 1.00 49.97 153 ASN A CA 1
ATOM 1241 C C . ASN A 1 153 ? -10.451 14.000 3.563 1.00 49.97 153 ASN A C 1
ATOM 1243 O O . ASN A 1 153 ? -11.663 14.105 3.717 1.00 49.97 153 ASN A O 1
ATOM 1247 N N . ALA A 1 154 ? -9.909 13.056 2.786 1.00 52.44 154 ALA A N 1
ATOM 1248 C CA . ALA A 1 154 ? -10.711 12.085 2.044 1.00 52.44 154 ALA A CA 1
ATOM 1249 C C . ALA A 1 154 ? -11.504 11.155 2.980 1.00 52.44 154 ALA A C 1
ATOM 1251 O O . ALA A 1 154 ? -12.663 10.849 2.722 1.00 52.44 154 ALA A O 1
ATOM 1252 N N . VAL A 1 155 ? -10.908 10.749 4.107 1.00 53.59 155 VAL A N 1
ATOM 1253 C CA . VAL A 1 155 ? -11.578 9.906 5.114 1.00 53.59 155 VAL A CA 1
ATOM 1254 C C . VAL A 1 155 ? -12.609 10.708 5.906 1.00 53.59 155 VAL A C 1
ATOM 1256 O O . VAL A 1 155 ? -13.675 10.195 6.227 1.00 53.59 155 VAL A O 1
ATOM 1259 N N . VAL A 1 156 ? -12.315 11.972 6.217 1.00 59.06 156 VAL A N 1
ATOM 1260 C CA . VAL A 1 156 ? -13.235 12.855 6.951 1.00 59.06 156 VAL A CA 1
ATOM 1261 C C . VAL A 1 156 ? -14.408 13.318 6.075 1.00 59.06 156 VAL A C 1
ATOM 1263 O O . VAL A 1 156 ? -15.495 13.558 6.603 1.00 59.06 156 VAL A O 1
ATOM 1266 N N . ALA A 1 157 ? -14.220 13.415 4.755 1.00 59.66 157 ALA A N 1
ATOM 1267 C CA . ALA A 1 157 ? -15.256 13.814 3.803 1.00 59.66 157 ALA A CA 1
ATOM 1268 C C . ALA A 1 157 ? -16.423 12.815 3.735 1.00 59.66 157 ALA A C 1
ATOM 1270 O O . ALA A 1 157 ? -17.571 13.251 3.665 1.00 59.66 157 ALA A O 1
ATOM 1271 N N . ASP A 1 158 ? -16.139 11.515 3.843 1.00 52.25 158 ASP A N 1
ATOM 1272 C CA . ASP A 1 158 ? -17.150 10.445 3.814 1.00 52.25 158 ASP A CA 1
ATOM 1273 C C . ASP A 1 158 ? -17.895 10.257 5.150 1.00 52.25 158 ASP A C 1
ATOM 1275 O O . ASP A 1 158 ? -18.877 9.516 5.220 1.00 52.25 158 ASP A O 1
ATOM 1279 N N . LEU A 1 159 ? -17.465 10.927 6.227 1.00 61.84 159 LEU A N 1
ATOM 1280 C CA . LEU A 1 159 ? -18.127 10.837 7.530 1.00 61.84 159 LEU A CA 1
ATOM 1281 C C . LEU A 1 159 ? -19.330 11.777 7.614 1.00 61.84 159 LEU A C 1
ATOM 1283 O O . LEU A 1 159 ? -19.236 12.973 7.306 1.00 61.84 159 LEU A O 1
ATOM 1287 N N . SER A 1 160 ? -20.437 11.257 8.151 1.00 71.56 160 SER A N 1
ATOM 1288 C CA . SER A 1 160 ? -21.591 12.080 8.516 1.00 71.56 160 SER A CA 1
ATOM 1289 C C . SER A 1 160 ? -21.221 13.119 9.586 1.00 71.56 160 SER A C 1
ATOM 1291 O O . SER A 1 160 ? -20.287 12.927 10.368 1.00 71.56 160 SER A O 1
ATOM 1293 N N . GLU A 1 161 ? -21.970 14.225 9.649 1.00 67.12 161 GLU A N 1
ATOM 1294 C CA . GLU A 1 161 ? -21.793 15.303 10.645 1.00 67.12 161 GLU A CA 1
ATOM 1295 C C . GLU A 1 161 ? -21.657 14.758 12.078 1.00 67.12 161 GLU A C 1
ATOM 1297 O O . GLU A 1 161 ? -20.736 15.111 12.813 1.00 67.12 161 GLU A O 1
ATOM 1302 N N . HIS A 1 162 ? -22.518 13.805 12.442 1.00 63.78 162 HIS A N 1
ATOM 1303 C CA . HIS A 1 162 ? -22.511 13.186 13.764 1.00 63.78 162 HIS A CA 1
ATOM 1304 C C . HIS A 1 162 ? -21.235 12.370 14.038 1.00 63.78 162 HIS A C 1
ATOM 1306 O O . HIS A 1 162 ? -20.678 12.407 15.135 1.00 63.78 162 HIS A O 1
ATOM 1312 N N . GLU A 1 163 ? -20.740 11.632 13.046 1.00 59.91 163 GLU A N 1
ATOM 1313 C CA . GLU A 1 163 ? -19.514 10.837 13.180 1.00 59.91 163 GLU A CA 1
ATOM 1314 C C . GLU A 1 163 ? -18.274 11.725 13.290 1.00 59.91 163 GLU A C 1
ATOM 1316 O O . GLU A 1 163 ? -17.353 11.418 14.053 1.00 59.91 163 GLU A O 1
ATOM 1321 N N . ARG A 1 164 ? -18.288 12.863 12.590 1.00 69.50 164 ARG A N 1
ATOM 1322 C CA . ARG A 1 164 ? -17.246 13.888 12.649 1.00 69.50 164 ARG A CA 1
ATOM 1323 C C . ARG A 1 164 ? -17.153 14.510 14.038 1.00 69.50 164 ARG A C 1
ATOM 1325 O O . ARG A 1 164 ? -16.059 14.595 14.590 1.00 69.50 164 ARG A O 1
ATOM 1332 N N . GLU A 1 165 ? -18.286 14.857 14.649 1.00 69.06 165 GLU A N 1
ATOM 1333 C CA . GLU A 1 165 ? -18.329 15.360 16.029 1.00 69.06 165 GLU A CA 1
ATOM 1334 C C . GLU A 1 165 ? -17.793 14.342 17.043 1.00 69.06 165 GLU A C 1
ATOM 1336 O O . GLU A 1 165 ? -17.031 14.699 17.944 1.00 69.06 165 GLU A O 1
ATOM 1341 N N . VAL A 1 166 ? -18.150 13.062 16.901 1.00 69.00 166 VAL A N 1
ATOM 1342 C CA . VAL A 1 166 ? -17.676 11.995 17.799 1.00 69.00 166 VAL A CA 1
ATOM 1343 C C . VAL A 1 166 ? -16.164 11.795 17.682 1.00 69.00 166 VAL A C 1
ATOM 1345 O O . VAL A 1 166 ? -15.491 11.594 18.698 1.00 69.00 166 VAL A O 1
ATOM 1348 N N . LEU A 1 167 ? -15.628 11.855 16.462 1.00 60.72 167 LEU A N 1
ATOM 1349 C CA . LEU A 1 167 ? -14.197 11.750 16.196 1.00 60.72 167 LEU A CA 1
ATOM 1350 C C . LEU A 1 167 ? -13.443 12.942 16.802 1.00 60.72 167 LEU A C 1
ATOM 1352 O O . LEU A 1 167 ? -12.530 12.735 17.600 1.00 60.72 167 LEU A O 1
ATOM 1356 N N . LEU A 1 168 ? -13.895 14.171 16.537 1.00 57.38 168 LEU A N 1
ATOM 1357 C CA . LEU A 1 168 ? -13.313 15.395 17.102 1.00 57.38 168 LEU A CA 1
ATOM 1358 C C . LEU A 1 168 ? -13.361 15.414 18.635 1.00 57.38 168 LEU A C 1
ATOM 1360 O O . LEU A 1 168 ? -12.396 15.814 19.283 1.00 57.38 168 LEU A O 1
ATOM 1364 N N . LYS A 1 169 ? -14.454 14.933 19.239 1.00 67.50 169 LYS A N 1
ATOM 1365 C CA . LYS A 1 169 ? -14.594 14.859 20.699 1.00 67.50 169 LYS A CA 1
ATOM 1366 C C . LYS A 1 169 ? -13.613 13.876 21.337 1.00 67.50 169 LYS A C 1
ATOM 1368 O O . LYS A 1 169 ? -13.207 14.100 22.469 1.00 67.50 169 LYS A O 1
ATOM 1373 N N . ARG A 1 170 ? -13.240 12.798 20.640 1.00 52.06 170 ARG A N 1
ATOM 1374 C CA . ARG A 1 170 ? -12.257 11.816 21.130 1.00 52.0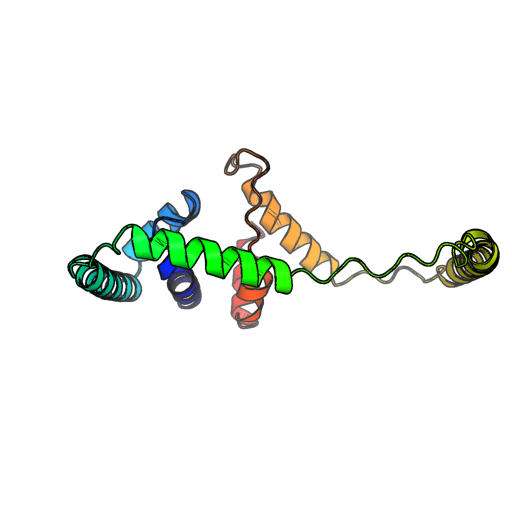6 170 ARG A CA 1
ATOM 1375 C C . ARG A 1 170 ? -10.807 12.256 20.962 1.00 52.06 170 ARG A C 1
ATOM 1377 O O . ARG A 1 170 ? -9.971 11.754 21.692 1.00 52.06 170 ARG A O 1
ATOM 1384 N N . LEU A 1 171 ? -10.532 13.147 20.015 1.00 48.41 171 LEU A N 1
ATOM 1385 C CA . LEU A 1 171 ? -9.190 13.667 19.731 1.00 48.41 171 LEU A CA 1
ATOM 1386 C C . LEU A 1 171 ? -8.819 14.884 20.584 1.00 48.41 171 LEU A C 1
ATOM 1388 O O . LEU A 1 171 ? -7.664 15.278 20.626 1.00 48.41 171 LEU A O 1
ATOM 1392 N N . ARG A 1 172 ? -9.803 15.496 21.250 1.00 41.84 172 ARG A N 1
ATOM 1393 C CA . ARG A 1 172 ? -9.613 16.617 22.181 1.00 41.84 172 ARG A CA 1
ATOM 1394 C C . ARG A 1 172 ? -9.167 16.199 23.592 1.00 41.84 172 ARG A C 1
ATOM 1396 O O . ARG A 1 172 ? -9.211 17.041 24.488 1.00 41.84 172 ARG A O 1
ATOM 1403 N N . PHE A 1 173 ? -8.806 14.933 23.790 1.00 37.41 173 PHE A N 1
ATOM 1404 C CA . PHE A 1 173 ? -8.347 14.375 25.062 1.00 37.41 173 PHE A CA 1
ATOM 1405 C C . PHE A 1 173 ? -6.916 13.886 24.944 1.00 37.41 173 PHE A C 1
ATOM 1407 O O . PHE A 1 173 ? -6.625 13.244 23.911 1.00 37.41 173 PHE A O 1
#

Sequence (173 aa):
MKWRCALFQRWLPAYLDGESAPFWQRRFEAHLTACADCRLETEELQQVVERIKAHPLPEPEPAFWEAFSRELHLELAHAVPEPAPRRPWLRVPYYLLGAPVLAVLLLWFASHLTLKPTPVQNAAVAAATDQLVYAGMDDGLWQGEEFPSWDVNAVVADLSEHEREVLLKRLRF

Foldseek 3Di:
DVLLLVVCVVCLVCVLVVVDDPVVVVVNVVVCVVDVVSVVVSVVVNVVVVVVVPDDDDDDDPVVVVVVVVVVVVVVVVVPPDDPPPPPVPPPPCCVVVVVVVVVVVVVVVVVVVPDDDPDPCVLVVVLVVLVVCVCPVVVNDDDPPDDPDPVVVSLVPDDPVRNVVVSVVSVD

pLDDT: mean 71.76, std 17.91, range [37.41, 94.69]

Radius of gyration: 27.08 Å; Cα contacts (8 Å, |Δi|>4): 28; chains: 1; bounding box: 39×72×53 Å